Protein AF-F0ZXE9-F1 (afdb_monomer_lite)

pLDDT: mean 73.88, std 18.16, range [36.62, 96.0]

Sequence (87 aa):
MSTGNENYNLRYPKGFKAYPHNQYKLEGYGTPRGYVTLAGVALTLTVSALYFSYAQTQRREYPTHTPEWKAATAAYGKSINQDPIHK

Organism: Dictyostelium purpureum (NCBI:txid5786)

Secondary structure (DSSP, 8-state):
-----GGGG----TT-----------TTTTSHHHHHHHHHHHHHHHHHHHHHHHHHHTSPPPGGGSHHHHHHHHHHHHHTTS-SS--

Structure (mmCIF, N/CA/C/O backbone):
data_AF-F0ZXE9-F1
#
_entry.id   AF-F0ZXE9-F1
#
loop_
_atom_site.group_PDB
_atom_site.id
_atom_site.type_symbol
_atom_site.label_atom_id
_atom_site.label_alt_id
_atom_site.label_comp_id
_atom_site.label_asym_id
_atom_site.label_entity_id
_atom_site.label_seq_id
_atom_site.pdbx_PDB_ins_code
_atom_site.Cartn_x
_atom_site.Cartn_y
_atom_site.Cartn_z
_atom_site.occupancy
_atom_site.B_iso_or_equiv
_atom_site.auth_seq_id
_atom_site.auth_comp_id
_atom_site.auth_asym_id
_atom_site.auth_atom_id
_atom_site.pdbx_PDB_model_num
ATOM 1 N N . MET A 1 1 ? -44.742 -50.946 -0.776 1.00 46.25 1 MET A N 1
ATOM 2 C CA . MET A 1 1 ? -43.499 -50.429 -1.383 1.00 46.25 1 MET A CA 1
ATOM 3 C C . MET A 1 1 ? -43.248 -49.027 -0.858 1.00 46.25 1 MET A C 1
ATOM 5 O O . MET A 1 1 ? -44.100 -48.172 -1.036 1.00 46.25 1 MET A O 1
ATOM 9 N N . SER A 1 2 ? -42.125 -48.838 -0.173 1.00 36.62 2 SER A N 1
ATOM 10 C CA . SER A 1 2 ? -41.457 -47.557 0.100 1.00 36.62 2 SER A CA 1
ATOM 11 C C . SER A 1 2 ? -40.080 -47.959 0.647 1.00 36.62 2 SER A C 1
ATOM 13 O O . SER A 1 2 ? -39.976 -48.403 1.784 1.00 36.62 2 SER A O 1
ATOM 15 N N . THR A 1 3 ? -39.173 -48.376 -0.241 1.00 44.75 3 THR A N 1
ATOM 16 C CA . THR A 1 3 ? -38.015 -47.578 -0.690 1.00 44.75 3 THR A CA 1
ATOM 17 C C . THR A 1 3 ? -37.318 -46.894 0.477 1.00 44.75 3 THR A C 1
ATOM 19 O O . THR A 1 3 ? -37.798 -45.889 0.998 1.00 44.75 3 THR A O 1
ATOM 22 N N . GLY A 1 4 ? -36.199 -47.498 0.875 1.00 49.41 4 GLY A N 1
ATOM 23 C CA . GLY A 1 4 ? -35.356 -47.062 1.969 1.00 49.41 4 GLY A CA 1
ATOM 24 C C . GLY A 1 4 ? -34.927 -45.607 1.848 1.00 49.41 4 GLY A C 1
ATOM 25 O O . GLY A 1 4 ? -34.699 -45.077 0.762 1.00 49.41 4 GLY A O 1
ATOM 26 N N . ASN A 1 5 ? -34.774 -44.991 3.010 1.00 46.06 5 ASN A N 1
ATOM 27 C CA . ASN A 1 5 ? -33.955 -43.810 3.157 1.00 46.06 5 ASN A CA 1
ATOM 28 C C . ASN A 1 5 ? -32.851 -44.150 4.163 1.00 46.06 5 ASN A C 1
ATOM 30 O O . ASN A 1 5 ? -33.028 -44.020 5.373 1.00 46.06 5 ASN A O 1
ATOM 34 N N . GLU A 1 6 ? -31.725 -44.645 3.651 1.00 51.69 6 GLU A N 1
ATOM 35 C CA . GLU A 1 6 ? -30.532 -44.981 4.443 1.00 51.69 6 GLU A CA 1
ATOM 36 C C . GLU A 1 6 ? -29.879 -43.734 5.076 1.00 51.69 6 GLU A C 1
ATOM 38 O O . GLU A 1 6 ? -29.052 -43.855 5.977 1.00 51.69 6 GLU A O 1
ATOM 43 N N . ASN A 1 7 ? -30.310 -42.521 4.701 1.00 51.12 7 ASN A N 1
ATOM 44 C CA . ASN A 1 7 ? -29.757 -41.267 5.222 1.00 51.12 7 ASN A CA 1
ATOM 45 C C . ASN A 1 7 ? -30.327 -40.824 6.584 1.00 51.12 7 ASN A C 1
ATOM 47 O O . ASN A 1 7 ? -29.867 -39.826 7.134 1.00 51.12 7 ASN A O 1
ATOM 51 N N . TYR A 1 8 ? -31.293 -41.541 7.172 1.00 46.62 8 TYR A N 1
ATOM 52 C CA . TYR A 1 8 ? -31.908 -41.153 8.456 1.00 46.62 8 TYR A CA 1
ATOM 53 C C . TYR A 1 8 ? -31.293 -41.806 9.700 1.00 46.62 8 TYR A C 1
ATOM 55 O O . TYR A 1 8 ? -31.881 -41.740 10.780 1.00 46.62 8 TYR A O 1
ATOM 63 N N . ASN A 1 9 ? -30.101 -42.403 9.592 1.00 49.75 9 ASN A N 1
ATOM 64 C CA . ASN A 1 9 ? -29.409 -42.970 10.753 1.00 49.75 9 ASN A CA 1
ATOM 65 C C . ASN A 1 9 ? -28.018 -42.379 11.016 1.00 49.75 9 ASN A C 1
ATOM 67 O O . ASN A 1 9 ? -27.157 -43.033 11.600 1.00 49.75 9 ASN A O 1
ATOM 71 N N . LEU A 1 10 ? -27.811 -41.103 10.683 1.00 55.69 10 LEU A N 1
ATOM 72 C CA . LEU A 1 10 ? -26.780 -40.300 11.345 1.00 55.69 10 LEU A CA 1
ATOM 73 C C . LEU A 1 10 ? -27.278 -39.948 12.753 1.00 55.69 10 LEU A C 1
ATOM 75 O O . LEU A 1 10 ? -27.688 -38.827 13.045 1.00 55.69 10 LEU A O 1
ATOM 79 N N . ARG A 1 11 ? -27.281 -40.945 13.646 1.00 57.25 11 ARG A N 1
ATOM 80 C CA . ARG A 1 11 ? -27.391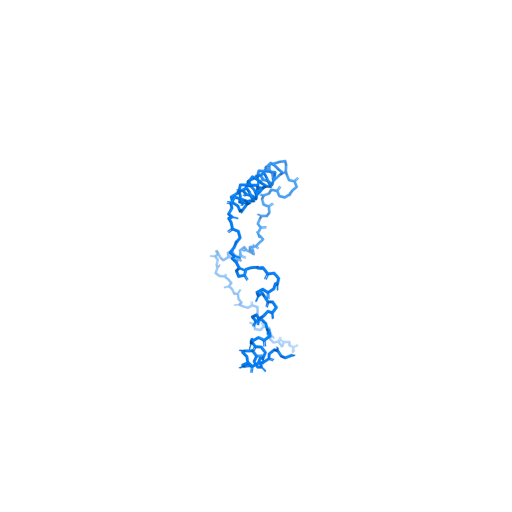 -40.709 15.086 1.00 57.25 11 ARG A CA 1
ATOM 81 C C . ARG A 1 11 ? -26.133 -39.976 15.517 1.00 57.25 11 ARG A C 1
ATOM 83 O O . ARG A 1 11 ? -25.128 -40.593 15.861 1.00 57.25 11 ARG A O 1
ATOM 90 N N . TYR A 1 12 ? -26.187 -38.653 15.492 1.00 56.72 12 TYR A N 1
ATOM 91 C CA . TYR A 1 12 ? -25.170 -37.857 16.147 1.00 56.72 12 TYR A CA 1
ATOM 92 C C . TYR A 1 12 ? -25.091 -38.290 17.625 1.00 56.72 12 TYR A C 1
ATOM 94 O O . TYR A 1 12 ? -26.139 -38.452 18.265 1.00 56.72 12 TYR A O 1
ATOM 102 N N . PRO A 1 13 ? -23.892 -38.541 18.180 1.00 60.06 13 PRO A N 1
ATOM 103 C CA . PRO A 1 13 ? -23.763 -38.951 19.573 1.00 60.06 13 PRO A CA 1
ATOM 104 C C . PRO A 1 13 ? -24.420 -37.903 20.481 1.00 60.06 13 PRO A C 1
ATOM 106 O O .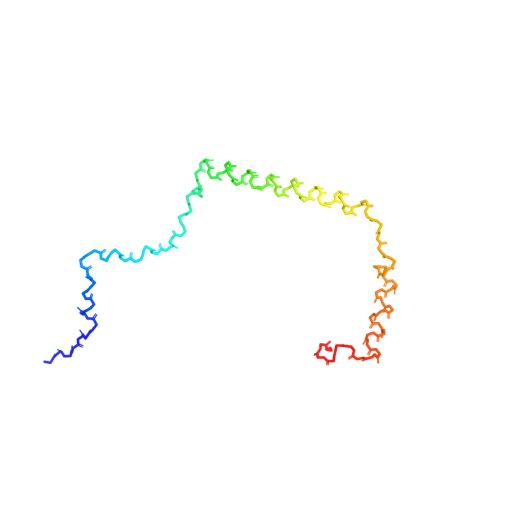 PRO A 1 13 ? -24.338 -36.705 20.207 1.00 60.06 13 PRO A O 1
ATOM 109 N N . LYS A 1 14 ? -25.095 -38.333 21.558 1.00 54.06 14 LYS A N 1
ATOM 110 C CA . LYS A 1 14 ? -25.660 -37.410 22.560 1.00 54.06 14 LYS A CA 1
ATOM 111 C C . LYS A 1 14 ? -24.537 -36.493 23.059 1.00 54.06 14 LYS A C 1
ATOM 113 O O . LYS A 1 14 ? -23.631 -36.955 23.741 1.00 54.06 14 LYS A O 1
ATOM 118 N N . GLY A 1 15 ? -24.591 -35.216 22.679 1.00 54.75 15 GLY A N 1
ATOM 119 C CA . GLY A 1 15 ? -23.523 -34.237 22.923 1.00 54.75 15 GLY A CA 1
ATOM 120 C C . GLY A 1 15 ? -22.930 -33.602 21.661 1.00 54.75 15 GLY A C 1
ATOM 121 O O . GLY A 1 15 ? -22.219 -32.607 21.771 1.00 54.75 15 GLY A O 1
ATOM 122 N N . PHE A 1 16 ? -23.258 -34.101 20.466 1.00 50.91 16 PHE A N 1
ATOM 123 C CA . PHE A 1 16 ? -22.905 -33.456 19.206 1.00 50.91 16 PHE A CA 1
ATOM 124 C C . PHE A 1 16 ? -23.765 -32.204 19.014 1.00 50.91 16 PHE A C 1
ATOM 126 O O . PHE A 1 16 ? -24.862 -32.226 18.453 1.00 50.91 16 PHE A O 1
ATOM 133 N N . LYS A 1 17 ? -23.266 -31.083 19.525 1.00 57.03 17 LYS A N 1
ATOM 134 C CA . LYS A 1 17 ? -23.679 -29.771 19.049 1.00 57.03 17 LYS A CA 1
ATOM 135 C C . LYS A 1 17 ? -23.091 -29.678 17.649 1.00 57.03 17 LYS A C 1
ATOM 137 O O . LYS A 1 17 ? -21.870 -29.737 17.523 1.00 57.03 17 LYS A O 1
ATOM 142 N N . ALA A 1 18 ? -23.947 -29.631 16.625 1.00 51.84 18 ALA A N 1
ATOM 143 C CA . ALA A 1 18 ? -23.531 -29.341 15.258 1.00 51.84 18 ALA A CA 1
ATOM 144 C C . ALA A 1 18 ? -22.440 -28.272 15.307 1.00 51.84 18 ALA A C 1
ATOM 146 O O . ALA A 1 18 ? -22.598 -27.316 16.077 1.00 51.84 18 ALA A O 1
ATOM 147 N N . TYR A 1 19 ? -21.339 -28.478 14.569 1.00 51.25 19 TYR A N 1
ATOM 148 C CA . TYR A 1 19 ? -20.290 -27.470 14.434 1.00 51.25 19 TYR A CA 1
ATOM 149 C C . TYR A 1 19 ? -20.997 -26.131 14.325 1.00 51.25 19 TYR A C 1
ATOM 151 O O . TYR A 1 19 ? -21.821 -25.996 13.412 1.00 51.25 19 TYR A O 1
ATOM 159 N N . PRO A 1 20 ? -20.799 -25.202 15.284 1.00 51.88 20 PRO A N 1
ATOM 160 C CA . PRO A 1 20 ? -21.382 -23.896 15.131 1.00 51.88 20 PRO A CA 1
ATOM 161 C C . PRO A 1 20 ? -20.791 -23.468 13.809 1.00 51.88 20 PRO A C 1
ATOM 163 O O . PRO A 1 20 ? -19.567 -23.394 13.674 1.00 51.88 20 PRO A O 1
ATOM 166 N N . HIS A 1 21 ? -21.642 -23.330 12.791 1.00 50.75 21 HIS A N 1
ATOM 167 C CA . HIS A 1 21 ? -21.240 -22.611 11.610 1.00 50.75 21 HIS A CA 1
ATOM 168 C C . HIS A 1 21 ? -20.506 -21.408 12.176 1.00 50.75 21 HIS A C 1
ATOM 170 O O . HIS A 1 21 ? -21.058 -20.730 13.050 1.00 50.75 21 HIS A O 1
ATOM 176 N N . ASN A 1 22 ? -19.241 -21.240 11.792 1.00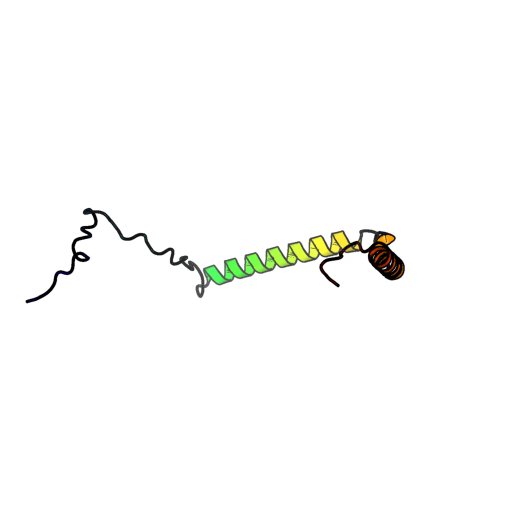 50.59 22 ASN A N 1
ATOM 177 C CA . ASN A 1 22 ? -18.527 -19.988 11.935 1.00 50.59 22 ASN A CA 1
ATOM 178 C C . ASN A 1 22 ? -19.358 -18.955 11.158 1.00 50.59 22 ASN A C 1
ATOM 180 O O . ASN A 1 22 ? -19.001 -18.505 10.077 1.00 50.59 22 ASN A O 1
ATOM 184 N N . GLN A 1 23 ? -20.523 -18.602 11.696 1.00 48.69 23 GLN A N 1
ATOM 185 C CA . GLN A 1 23 ? -21.058 -17.279 11.664 1.00 48.69 23 GLN A CA 1
ATOM 186 C C . GLN A 1 23 ? -19.953 -16.546 12.382 1.00 48.69 23 GLN A C 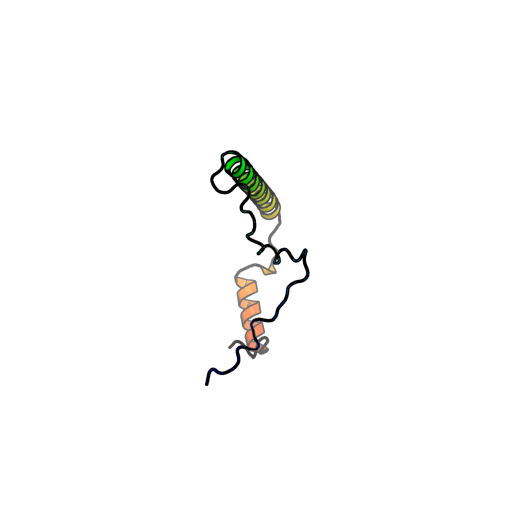1
ATOM 188 O O . GLN A 1 23 ? -19.873 -16.595 13.608 1.00 48.69 23 GLN A O 1
ATOM 193 N N . TYR A 1 24 ? -19.004 -16.019 11.613 1.00 48.56 24 TYR A N 1
ATOM 194 C CA . TYR A 1 24 ? -18.157 -14.951 12.085 1.00 48.56 24 TYR A CA 1
ATOM 195 C C . TYR A 1 24 ? -19.104 -14.020 12.807 1.00 48.56 24 TYR A C 1
ATOM 197 O O . TYR A 1 24 ? -19.952 -13.369 12.195 1.00 48.56 24 TYR A O 1
ATOM 205 N N . LYS A 1 25 ? -19.074 -14.111 14.130 1.00 50.09 25 LYS A N 1
ATOM 206 C CA . LYS A 1 25 ? -19.876 -13.280 14.978 1.00 50.09 25 LYS A CA 1
ATOM 207 C C . LYS A 1 25 ? -19.307 -11.912 14.667 1.00 50.09 25 LYS A C 1
ATOM 209 O O . LYS A 1 25 ? -18.189 -11.596 15.065 1.00 50.09 25 LYS A O 1
ATOM 214 N N . LEU A 1 26 ? -20.039 -11.152 13.861 1.00 57.16 26 LEU A N 1
ATOM 215 C CA . LEU A 1 26 ? -19.837 -9.730 13.659 1.00 57.16 26 LEU A CA 1
ATOM 216 C C . LEU A 1 26 ? -20.176 -9.062 14.998 1.00 57.16 26 LEU A C 1
ATOM 218 O O . LEU A 1 26 ? -21.144 -8.318 15.112 1.00 57.16 26 LEU A O 1
ATOM 222 N N . GLU A 1 27 ? -19.437 -9.414 16.052 1.00 53.06 27 GLU A N 1
ATOM 223 C CA . GLU A 1 27 ? -19.511 -8.824 17.375 1.00 53.06 27 GLU A CA 1
ATOM 224 C C . GLU A 1 27 ? -19.057 -7.380 17.206 1.00 53.06 27 GLU A C 1
ATOM 226 O O . GLU A 1 27 ? -17.875 -7.058 17.262 1.00 53.06 27 GLU A O 1
ATOM 231 N N . GLY A 1 28 ? -20.015 -6.512 16.886 1.00 51.62 28 GLY A N 1
ATOM 232 C CA . GLY A 1 28 ? -19.784 -5.081 16.795 1.00 51.62 28 GLY A CA 1
ATOM 233 C C . GLY A 1 28 ? -20.467 -4.372 15.635 1.00 51.62 28 GLY A C 1
ATOM 234 O O . GLY A 1 28 ? -20.743 -3.183 15.785 1.00 51.62 28 GLY A O 1
ATOM 235 N N . TYR A 1 29 ? -20.777 -5.036 14.515 1.00 47.56 29 TYR A N 1
ATOM 236 C CA . TYR A 1 29 ? -21.289 -4.332 13.330 1.00 47.56 29 TYR A CA 1
ATOM 237 C C . TYR A 1 29 ? -22.684 -3.748 13.614 1.00 47.56 29 TYR A C 1
ATOM 239 O O . TYR A 1 29 ? -23.625 -4.482 13.899 1.00 47.56 29 TYR A O 1
ATOM 247 N N . GLY A 1 30 ? -22.796 -2.415 13.616 1.00 57.16 30 GLY A N 1
ATOM 248 C CA . GLY A 1 30 ? -24.024 -1.692 13.977 1.00 57.16 30 GLY A CA 1
ATOM 249 C C . GLY A 1 30 ? -24.180 -1.332 15.463 1.00 57.16 30 GLY A C 1
ATOM 250 O O . GLY A 1 30 ? -25.147 -0.664 15.817 1.00 57.16 30 GLY A O 1
ATOM 251 N N . THR A 1 31 ? -23.236 -1.704 16.337 1.00 65.50 31 THR A N 1
ATOM 252 C CA . THR A 1 31 ? -23.241 -1.282 17.753 1.00 65.50 31 THR A CA 1
ATOM 253 C C . THR A 1 31 ? -22.294 -0.097 17.988 1.00 65.50 31 THR A C 1
ATOM 255 O O . THR A 1 31 ? -21.251 -0.020 17.336 1.00 65.50 31 THR A O 1
ATOM 258 N N . PRO A 1 32 ? -22.571 0.805 18.953 1.00 70.31 32 PRO A N 1
ATOM 259 C CA . PRO A 1 32 ? -21.713 1.963 19.241 1.00 70.31 32 PRO A CA 1
ATOM 260 C C . PRO A 1 32 ? -20.250 1.587 19.507 1.00 70.31 32 PRO A C 1
ATOM 262 O O . PRO A 1 32 ? -19.334 2.265 19.053 1.00 70.31 32 PRO A O 1
ATOM 265 N N . ARG A 1 33 ? -20.024 0.456 20.190 1.00 67.06 33 ARG A N 1
ATOM 266 C CA . ARG A 1 33 ? -18.679 -0.069 20.468 1.00 67.06 33 ARG A CA 1
ATOM 267 C C . ARG A 1 33 ? -17.944 -0.505 19.197 1.00 67.06 33 ARG A C 1
ATOM 269 O O . ARG A 1 33 ? -16.742 -0.291 19.110 1.00 67.06 33 ARG A O 1
ATOM 276 N N . GLY A 1 34 ? -18.659 -1.056 18.213 1.00 66.69 34 GLY A N 1
ATOM 277 C CA . GLY A 1 34 ? -18.094 -1.425 16.913 1.00 66.69 34 GLY A CA 1
ATOM 278 C C . GLY A 1 34 ? -17.688 -0.226 16.057 1.00 66.69 34 GLY A C 1
ATOM 279 O O . GLY A 1 34 ? -16.689 -0.287 15.348 1.00 66.69 34 GLY A O 1
ATOM 280 N N . TYR A 1 35 ? -18.407 0.897 16.151 1.00 74.50 35 TYR A N 1
ATOM 281 C CA . TYR A 1 35 ? -17.997 2.132 15.474 1.00 74.50 35 TYR A CA 1
ATOM 282 C C . TYR A 1 35 ? -16.726 2.731 16.083 1.00 74.50 35 TYR A C 1
ATOM 284 O O . TYR A 1 35 ? -15.877 3.219 15.344 1.00 74.50 35 TYR A O 1
ATOM 292 N N . VAL A 1 36 ? -16.552 2.644 17.407 1.00 79.06 36 VAL A N 1
ATOM 293 C CA . VAL A 1 36 ? -15.322 3.097 18.081 1.00 79.06 36 VAL A CA 1
ATOM 294 C C . VAL A 1 36 ? -14.117 2.259 17.650 1.00 79.06 36 VAL A C 1
ATOM 296 O O . VAL A 1 36 ? -13.065 2.817 17.344 1.00 79.06 36 VAL A O 1
ATOM 299 N N . THR A 1 37 ? -14.259 0.933 17.568 1.00 82.38 37 THR A N 1
ATOM 300 C CA . THR A 1 37 ? -13.176 0.070 17.075 1.00 82.38 37 THR A CA 1
ATOM 301 C C . THR A 1 37 ? -12.881 0.305 15.597 1.00 82.38 37 THR A C 1
ATOM 303 O O . THR A 1 37 ? -11.711 0.420 15.240 1.00 82.38 37 THR A O 1
ATOM 306 N N . LEU A 1 38 ? -13.899 0.454 14.742 1.00 83.62 38 LEU A N 1
ATOM 307 C CA . LEU A 1 38 ? -13.700 0.789 13.325 1.00 83.62 38 LEU A CA 1
ATOM 308 C C . LEU A 1 38 ? -13.007 2.145 13.141 1.00 83.62 38 LEU A C 1
ATOM 310 O O . LEU A 1 38 ? -12.079 2.249 12.341 1.00 83.62 38 LEU A O 1
ATOM 314 N N . ALA A 1 39 ? -13.404 3.164 13.906 1.00 84.81 39 ALA A N 1
ATOM 315 C CA . ALA A 1 39 ? -12.754 4.470 13.888 1.00 84.81 39 ALA A CA 1
ATOM 316 C C . ALA A 1 39 ? -11.289 4.376 14.343 1.00 84.81 39 ALA A C 1
ATOM 318 O O . ALA A 1 39 ? -10.412 4.967 13.716 1.00 84.81 39 ALA A O 1
ATOM 319 N N . GLY A 1 40 ? -11.011 3.583 15.383 1.00 89.88 40 GLY A N 1
ATOM 320 C CA . GLY A 1 40 ? -9.649 3.311 15.842 1.00 89.88 40 GLY A CA 1
ATOM 321 C C . GLY A 1 40 ? -8.785 2.654 14.763 1.00 89.88 40 GLY A C 1
ATOM 322 O O . GLY A 1 40 ? -7.668 3.103 14.523 1.00 89.88 40 GLY A O 1
ATOM 323 N N . VAL A 1 41 ? -9.314 1.645 14.063 1.00 90.50 41 VAL A N 1
ATOM 324 C CA . VAL A 1 41 ? -8.614 0.978 12.950 1.00 90.50 41 VAL A CA 1
ATOM 325 C C . VAL A 1 41 ? -8.374 1.937 11.781 1.00 90.50 41 VAL A C 1
ATOM 327 O O . VAL A 1 41 ? -7.280 1.977 11.225 1.00 90.50 41 VAL A O 1
ATOM 330 N N . ALA A 1 42 ? -9.368 2.743 11.408 1.00 91.94 42 ALA A N 1
ATOM 331 C CA . ALA A 1 42 ? -9.200 3.730 10.344 1.00 91.94 42 ALA A CA 1
ATOM 332 C C . ALA A 1 42 ? -8.119 4.764 10.700 1.00 91.94 42 ALA A C 1
ATOM 334 O O . ALA A 1 42 ? -7.292 5.124 9.858 1.00 91.94 42 ALA A O 1
ATOM 335 N N . LEU A 1 43 ? -8.082 5.204 11.960 1.00 95.44 43 LEU A N 1
ATOM 336 C CA . LEU A 1 43 ? -7.093 6.159 12.445 1.00 95.44 43 LEU A CA 1
ATOM 337 C C . LEU A 1 43 ? -5.679 5.569 12.428 1.00 95.44 43 LEU A C 1
ATOM 339 O O . LEU A 1 43 ? -4.763 6.227 11.935 1.00 95.44 43 LEU A O 1
ATOM 343 N N . THR A 1 44 ? -5.488 4.331 12.893 1.00 94.12 44 THR A N 1
ATOM 344 C CA . THR A 1 44 ? -4.163 3.692 12.865 1.00 94.12 44 THR A CA 1
ATOM 345 C C . THR A 1 44 ? -3.655 3.509 11.439 1.00 94.12 44 THR A C 1
ATOM 347 O O . THR A 1 44 ? -2.512 3.870 11.163 1.00 94.12 44 THR A O 1
ATOM 350 N N . LEU A 1 45 ? -4.504 3.056 10.511 1.00 96.00 45 LEU A N 1
ATOM 351 C CA . LEU A 1 45 ? -4.143 2.929 9.096 1.00 96.00 45 LEU A CA 1
ATOM 352 C C . LEU A 1 45 ? -3.755 4.275 8.475 1.00 96.00 45 LEU A C 1
ATOM 354 O O . LEU A 1 45 ? -2.762 4.356 7.752 1.00 96.00 45 LEU A O 1
ATOM 358 N N . THR A 1 46 ? -4.498 5.336 8.790 1.00 95.25 46 THR A N 1
ATOM 359 C CA . THR A 1 46 ? -4.214 6.685 8.281 1.00 95.25 46 THR A CA 1
ATOM 360 C C . THR A 1 46 ? -2.868 7.195 8.794 1.00 95.25 46 THR A C 1
ATOM 362 O O . THR A 1 46 ? -2.048 7.678 8.014 1.00 95.25 46 THR A O 1
ATOM 365 N N . VAL A 1 47 ? -2.594 7.036 10.093 1.00 95.50 47 VAL A N 1
ATOM 366 C CA . VAL A 1 47 ? -1.312 7.434 10.695 1.00 95.50 47 VAL A CA 1
ATOM 367 C C . VAL A 1 47 ? -0.153 6.629 10.103 1.00 95.50 47 VAL A C 1
ATOM 369 O O . VAL A 1 47 ? 0.873 7.209 9.748 1.00 95.50 47 VAL A O 1
ATOM 372 N N . SER A 1 48 ? -0.314 5.313 9.931 1.00 94.88 48 SER A N 1
ATOM 373 C CA . SER A 1 48 ? 0.699 4.475 9.284 1.00 94.88 48 SER A CA 1
ATOM 374 C C . SER A 1 48 ? 0.972 4.919 7.846 1.00 94.88 48 SER A C 1
ATOM 376 O O . SER A 1 48 ? 2.133 5.071 7.471 1.00 94.88 48 SER A O 1
ATOM 378 N N . ALA A 1 49 ? -0.067 5.185 7.051 1.00 94.50 49 ALA A N 1
ATOM 379 C CA . ALA A 1 49 ? 0.085 5.639 5.670 1.00 94.50 49 ALA A CA 1
ATOM 380 C C . ALA A 1 49 ? 0.838 6.976 5.578 1.00 94.50 49 ALA A C 1
ATOM 382 O O . ALA A 1 49 ? 1.733 7.119 4.741 1.00 94.50 49 ALA A O 1
ATOM 383 N N . LEU A 1 50 ? 0.536 7.929 6.467 1.00 94.31 50 LEU A N 1
ATOM 384 C CA . LEU A 1 50 ? 1.245 9.210 6.542 1.00 94.31 50 LEU A CA 1
ATOM 385 C C . LEU A 1 50 ? 2.718 9.022 6.923 1.00 94.31 50 LEU A C 1
ATOM 387 O O . LEU A 1 50 ? 3.592 9.606 6.282 1.00 94.31 50 LEU A O 1
ATOM 391 N N . TYR A 1 51 ? 3.004 8.169 7.911 1.00 93.94 51 TYR A N 1
ATOM 392 C CA . TYR A 1 51 ? 4.373 7.862 8.326 1.00 93.94 51 TYR A CA 1
ATOM 393 C C . TYR A 1 51 ? 5.201 7.254 7.184 1.00 93.94 51 TYR A C 1
ATOM 395 O O . TYR A 1 51 ? 6.303 7.725 6.897 1.00 93.94 51 TYR A O 1
ATOM 403 N N . PHE A 1 52 ? 4.664 6.251 6.481 1.00 92.75 52 PHE A N 1
ATOM 404 C CA . PHE A 1 52 ? 5.358 5.638 5.345 1.00 92.75 52 PHE A CA 1
ATOM 405 C C . PHE A 1 52 ? 5.513 6.598 4.163 1.00 92.75 52 PHE A C 1
ATOM 407 O O . PHE A 1 52 ? 6.572 6.610 3.538 1.00 92.75 52 PHE A O 1
ATOM 414 N N . SER A 1 53 ? 4.507 7.432 3.885 1.00 89.81 53 SER A N 1
ATOM 415 C CA . SER A 1 53 ? 4.586 8.455 2.834 1.00 89.81 53 SER A CA 1
ATOM 416 C C . SER A 1 53 ? 5.703 9.456 3.119 1.00 89.81 53 SER A C 1
ATOM 418 O O . SER A 1 53 ? 6.516 9.736 2.242 1.00 89.81 53 SER A O 1
ATOM 420 N N . TYR A 1 54 ? 5.806 9.937 4.361 1.00 90.88 54 TYR A N 1
ATOM 421 C CA . TYR A 1 54 ? 6.892 10.823 4.785 1.00 90.88 54 TYR A CA 1
ATOM 422 C C . TYR A 1 54 ? 8.268 10.149 4.686 1.00 90.88 54 TYR A C 1
ATOM 424 O O . TYR A 1 54 ? 9.228 10.742 4.201 1.00 90.88 54 TYR A O 1
ATOM 432 N N . ALA A 1 55 ? 8.373 8.883 5.097 1.00 86.69 55 ALA A N 1
ATOM 433 C CA . ALA A 1 55 ? 9.623 8.138 4.981 1.00 86.69 55 ALA A CA 1
ATOM 434 C C . ALA A 1 55 ? 10.038 7.913 3.515 1.00 86.69 55 ALA A C 1
ATOM 436 O O . ALA A 1 55 ? 11.230 7.904 3.209 1.00 86.69 55 ALA A O 1
ATOM 437 N N . GLN A 1 56 ? 9.079 7.729 2.601 1.00 81.88 56 GLN A N 1
ATOM 438 C CA . GLN A 1 56 ? 9.356 7.578 1.173 1.00 81.88 56 GLN A CA 1
ATOM 439 C C . GLN A 1 56 ? 9.747 8.896 0.502 1.00 81.88 56 GLN A C 1
ATOM 441 O O . GLN A 1 56 ? 10.662 8.882 -0.315 1.00 81.88 56 GLN A O 1
ATOM 446 N N . THR A 1 57 ? 9.129 10.027 0.854 1.00 80.88 57 THR A N 1
ATOM 447 C CA . THR A 1 57 ? 9.430 11.323 0.212 1.00 80.88 57 THR A CA 1
ATOM 448 C C . THR A 1 57 ? 10.858 11.802 0.471 1.00 80.88 57 THR A C 1
ATOM 450 O O . THR A 1 57 ? 11.418 12.537 -0.338 1.00 80.88 57 THR A O 1
ATOM 453 N N . GLN A 1 58 ? 11.478 11.364 1.569 1.00 79.50 58 GLN A N 1
ATOM 454 C CA . GLN A 1 58 ? 12.877 11.668 1.883 1.00 79.50 58 GLN A CA 1
ATOM 455 C C . GLN A 1 58 ? 13.885 10.732 1.210 1.00 79.50 58 GLN A C 1
ATOM 457 O O . GLN A 1 58 ? 15.090 10.997 1.237 1.00 79.50 58 GLN A O 1
ATOM 462 N N . ARG A 1 59 ? 13.433 9.626 0.610 1.00 80.25 59 ARG A N 1
ATOM 463 C CA . ARG A 1 59 ? 14.327 8.717 -0.107 1.00 80.25 59 ARG A CA 1
ATOM 464 C C . ARG A 1 59 ? 14.618 9.288 -1.486 1.00 80.25 59 ARG A C 1
ATOM 466 O O . ARG A 1 59 ? 13.709 9.573 -2.258 1.00 80.25 59 ARG A O 1
ATOM 473 N N . ARG A 1 60 ? 15.906 9.408 -1.815 1.00 80.88 60 ARG A N 1
ATOM 474 C CA . ARG A 1 60 ? 16.326 9.666 -3.194 1.00 80.88 60 ARG A CA 1
ATOM 475 C C . ARG A 1 60 ? 15.862 8.516 -4.080 1.00 80.88 60 ARG A C 1
ATOM 477 O O . ARG A 1 60 ? 16.126 7.353 -3.778 1.00 80.88 60 ARG A O 1
ATOM 484 N N . GLU A 1 61 ? 15.194 8.863 -5.168 1.00 81.19 61 GLU A N 1
ATOM 485 C CA . GLU A 1 61 ? 14.792 7.903 -6.184 1.00 81.19 61 GLU A CA 1
ATOM 486 C C . GLU A 1 61 ? 16.038 7.333 -6.882 1.00 81.19 61 GLU A C 1
ATOM 488 O O . GLU A 1 61 ? 16.997 8.057 -7.169 1.00 81.19 61 GLU A O 1
ATOM 493 N N . TYR A 1 62 ? 16.059 6.016 -7.104 1.00 84.19 62 TYR A N 1
ATOM 494 C CA . TYR A 1 62 ? 17.187 5.373 -7.773 1.00 84.19 62 TYR A CA 1
ATOM 495 C C . TYR A 1 62 ? 17.253 5.819 -9.243 1.00 84.19 62 TYR A C 1
ATOM 497 O O . TYR A 1 62 ? 16.209 5.935 -9.887 1.00 84.19 62 TYR A O 1
ATOM 505 N N . PRO A 1 63 ? 18.454 5.979 -9.830 1.00 84.62 63 PRO A N 1
ATOM 506 C CA . PRO A 1 63 ? 18.607 6.409 -11.226 1.00 84.62 63 PRO A CA 1
ATOM 507 C C . PRO A 1 63 ? 17.863 5.518 -12.235 1.00 84.62 63 PRO A C 1
ATOM 509 O O . PRO A 1 63 ? 17.437 5.972 -13.297 1.00 84.62 63 PRO A O 1
ATOM 512 N N . THR A 1 64 ? 17.662 4.248 -11.877 1.00 88.25 64 THR A N 1
ATOM 513 C CA . THR A 1 64 ? 16.975 3.236 -12.685 1.00 88.25 64 THR A CA 1
ATOM 514 C C . THR A 1 64 ? 15.455 3.404 -12.742 1.00 88.25 64 THR A C 1
ATOM 516 O O . THR A 1 64 ? 14.791 2.763 -13.555 1.00 88.25 64 THR A O 1
ATOM 519 N N . HIS A 1 65 ? 14.875 4.257 -11.895 1.00 87.00 65 HIS A N 1
ATOM 520 C CA . HIS A 1 65 ? 13.433 4.504 -11.869 1.00 87.00 65 HIS A CA 1
ATOM 521 C C . HIS A 1 65 ? 12.986 5.588 -12.857 1.00 87.00 65 HIS A C 1
ATOM 523 O O . HIS A 1 65 ? 11.779 5.776 -13.049 1.00 87.00 65 HIS A O 1
ATOM 529 N N . THR A 1 66 ? 13.936 6.252 -13.518 1.00 91.31 66 THR A N 1
ATOM 530 C CA . THR A 1 66 ? 13.651 7.270 -14.530 1.00 91.31 66 THR A CA 1
ATOM 531 C C . THR A 1 66 ? 12.880 6.684 -15.722 1.00 91.31 66 THR A C 1
ATOM 533 O O . THR A 1 66 ? 13.061 5.510 -16.070 1.00 91.31 66 THR A O 1
ATOM 536 N N . PRO A 1 67 ? 12.013 7.4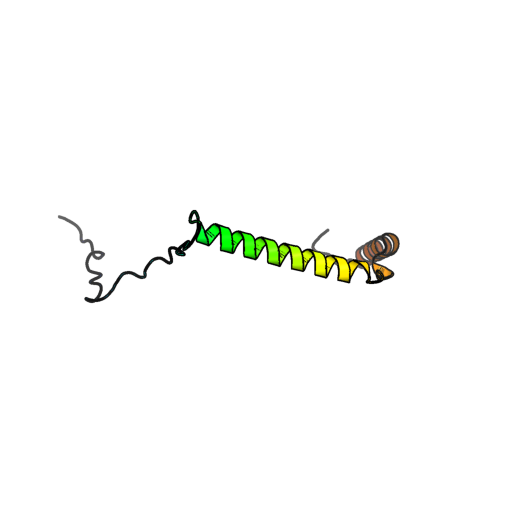79 -16.378 1.00 90.88 67 PRO A N 1
ATOM 537 C CA . PRO A 1 67 ? 11.283 7.029 -17.565 1.00 90.88 67 PRO A CA 1
ATOM 538 C C . PRO A 1 67 ? 12.213 6.558 -18.689 1.00 90.88 67 PRO A C 1
ATOM 540 O O . PRO A 1 67 ? 11.936 5.550 -19.336 1.00 90.88 67 PRO A O 1
ATOM 543 N N . GLU A 1 68 ? 13.341 7.246 -18.875 1.00 92.31 68 GLU A N 1
ATOM 544 C CA . GLU A 1 68 ? 14.355 6.920 -19.882 1.00 92.31 68 GLU A CA 1
ATOM 545 C C . GLU A 1 68 ? 14.989 5.550 -19.622 1.00 92.31 68 GLU A C 1
ATOM 547 O O . GLU A 1 68 ? 15.037 4.707 -20.520 1.00 92.31 68 GLU A O 1
ATOM 552 N N . TRP A 1 69 ? 15.395 5.279 -18.375 1.00 91.44 69 TRP A N 1
ATOM 553 C CA . TRP A 1 69 ? 15.973 3.989 -18.001 1.00 91.44 69 TRP A CA 1
ATOM 554 C C . TRP A 1 69 ? 14.970 2.845 -18.150 1.00 91.44 69 TRP A C 1
ATOM 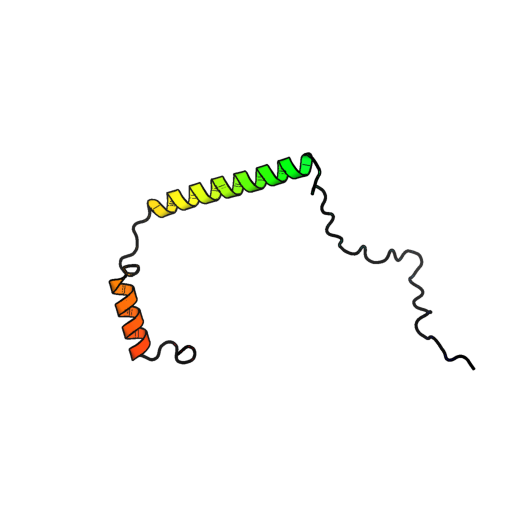556 O O . TRP A 1 69 ? 15.312 1.774 -18.657 1.00 91.44 69 TRP A O 1
ATOM 566 N N . LYS A 1 70 ? 13.710 3.070 -17.758 1.00 93.19 70 LYS A N 1
ATOM 567 C CA . LYS A 1 70 ? 12.630 2.086 -17.922 1.00 93.19 70 LYS A CA 1
ATOM 568 C C . LYS A 1 70 ? 12.374 1.773 -19.395 1.00 93.19 70 LYS A C 1
ATOM 570 O O . LYS A 1 70 ? 12.260 0.600 -19.745 1.00 93.19 70 LYS A O 1
ATOM 575 N N . ALA A 1 71 ? 12.335 2.787 -20.258 1.00 92.69 71 ALA A N 1
ATOM 576 C CA . ALA A 1 71 ? 12.148 2.603 -21.695 1.00 92.69 71 ALA A CA 1
ATOM 577 C C . ALA A 1 71 ? 13.323 1.841 -22.332 1.00 92.69 71 ALA A C 1
ATOM 579 O O . ALA A 1 71 ? 13.098 0.887 -23.078 1.00 92.69 71 ALA A O 1
ATOM 580 N N . ALA A 1 72 ? 14.563 2.200 -21.987 1.00 92.06 72 ALA A N 1
ATOM 581 C CA . ALA A 1 72 ? 15.761 1.507 -22.462 1.00 92.06 72 ALA A CA 1
ATOM 582 C C . ALA A 1 72 ? 15.804 0.043 -21.992 1.00 92.06 72 ALA A C 1
ATOM 584 O O . ALA A 1 72 ? 16.073 -0.861 -22.783 1.00 92.06 72 ALA A O 1
ATOM 585 N N . THR A 1 73 ? 15.462 -0.206 -20.725 1.00 92.56 73 THR A N 1
ATOM 586 C CA . THR A 1 73 ? 15.404 -1.559 -20.153 1.00 92.56 73 THR A CA 1
ATOM 587 C C . THR A 1 73 ? 14.316 -2.396 -20.823 1.00 92.56 73 THR A C 1
ATOM 589 O O . THR A 1 73 ? 14.556 -3.551 -21.161 1.00 92.56 73 THR A O 1
ATOM 592 N N . ALA A 1 74 ? 13.137 -1.823 -21.082 1.00 90.81 74 ALA A N 1
ATOM 593 C CA . ALA A 1 74 ? 12.064 -2.514 -21.792 1.00 90.81 74 ALA A CA 1
ATOM 594 C C . ALA A 1 74 ? 12.436 -2.826 -23.254 1.00 90.81 74 ALA A C 1
ATOM 596 O O . ALA A 1 74 ? 12.125 -3.908 -23.750 1.00 90.81 74 ALA A O 1
ATOM 597 N N . ALA A 1 75 ? 13.122 -1.909 -23.945 1.00 90.75 75 ALA A N 1
ATOM 598 C CA . ALA A 1 75 ? 13.614 -2.135 -25.303 1.00 90.75 75 ALA A CA 1
ATOM 599 C C . ALA A 1 75 ? 14.660 -3.260 -25.351 1.00 90.75 75 ALA A C 1
ATOM 601 O O . ALA A 1 75 ? 14.588 -4.132 -26.216 1.00 90.75 75 ALA A O 1
ATOM 602 N N . TYR A 1 76 ? 15.579 -3.283 -24.384 1.00 92.75 76 TYR A N 1
ATOM 603 C CA . TYR A 1 76 ? 16.546 -4.365 -24.230 1.00 92.75 76 TYR A CA 1
ATOM 604 C C . TYR A 1 76 ? 15.868 -5.701 -23.890 1.00 92.75 76 TYR A C 1
ATOM 606 O O . TYR A 1 76 ? 16.140 -6.709 -24.529 1.00 92.75 76 TYR A O 1
ATOM 614 N N . GLY A 1 77 ? 14.914 -5.715 -22.956 1.00 91.94 77 GLY A N 1
ATOM 615 C CA . GLY A 1 77 ? 14.150 -6.918 -22.611 1.00 91.94 77 GLY A CA 1
ATOM 616 C C . GLY A 1 77 ? 13.423 -7.522 -23.818 1.00 91.94 77 GLY A C 1
ATOM 617 O O . GLY A 1 77 ? 13.405 -8.741 -23.993 1.00 91.94 77 GLY A O 1
ATOM 618 N N . LYS A 1 78 ? 12.896 -6.673 -24.712 1.00 88.25 78 LYS A N 1
ATOM 619 C CA . LYS A 1 78 ? 12.318 -7.111 -25.992 1.00 88.25 78 LYS A CA 1
ATOM 620 C C . LYS A 1 78 ? 13.364 -7.692 -26.944 1.00 88.25 78 LYS A C 1
ATOM 622 O O . LYS A 1 78 ? 13.074 -8.696 -27.588 1.00 88.25 78 LYS A O 1
ATOM 627 N N . SER A 1 79 ? 14.559 -7.102 -27.039 1.00 90.31 79 SER A N 1
ATOM 628 C CA . SER A 1 79 ? 15.601 -7.590 -27.956 1.00 90.31 79 SER A CA 1
ATOM 629 C C . SER A 1 79 ? 16.158 -8.955 -27.552 1.00 90.31 79 SER A C 1
ATOM 631 O O . SER A 1 79 ? 16.501 -9.750 -28.425 1.00 90.31 79 SER A O 1
ATOM 633 N N . ILE A 1 80 ? 16.182 -9.260 -26.252 1.00 92.50 80 ILE A N 1
ATOM 634 C CA . ILE A 1 80 ? 16.618 -10.563 -25.730 1.00 92.50 80 ILE A CA 1
ATOM 635 C C . ILE A 1 80 ? 15.467 -11.558 -25.520 1.00 92.50 80 ILE A C 1
ATOM 637 O O . ILE A 1 80 ? 15.703 -12.651 -25.011 1.00 92.50 80 ILE A O 1
ATOM 641 N N . ASN A 1 81 ? 14.232 -11.197 -25.898 1.00 84.94 81 ASN A N 1
ATOM 642 C CA . ASN A 1 81 ? 13.031 -12.015 -25.697 1.00 84.94 81 ASN A CA 1
ATOM 643 C C . ASN A 1 81 ? 12.876 -12.470 -24.227 1.00 84.94 81 ASN A C 1
ATOM 645 O O . ASN A 1 81 ? 12.652 -13.647 -23.952 1.00 84.94 81 ASN A O 1
ATOM 649 N N . GLN A 1 82 ? 13.052 -11.528 -23.289 1.00 86.62 82 GLN A N 1
ATOM 650 C CA . GLN A 1 82 ? 13.132 -11.788 -21.846 1.00 86.62 82 GLN A CA 1
ATOM 651 C C . GLN A 1 82 ? 11.853 -12.412 -21.270 1.00 86.62 82 GLN A C 1
ATOM 653 O O . GLN A 1 82 ? 11.940 -13.238 -20.365 1.00 86.62 82 GLN A O 1
ATOM 658 N N . ASP A 1 83 ? 10.687 -12.032 -21.796 1.00 81.31 83 ASP A N 1
ATOM 659 C CA . ASP A 1 83 ? 9.399 -12.653 -21.479 1.00 81.31 83 ASP A CA 1
ATOM 660 C C . ASP A 1 83 ? 8.737 -13.147 -22.777 1.00 81.31 83 ASP A C 1
ATOM 662 O O . ASP A 1 83 ? 7.994 -12.416 -23.435 1.00 81.31 83 ASP A O 1
ATOM 666 N N . PRO A 1 84 ? 9.055 -14.377 -23.211 1.00 74.12 84 PRO A N 1
ATOM 667 C CA . PRO A 1 84 ? 8.567 -14.908 -24.476 1.00 74.12 84 PRO A CA 1
ATOM 668 C C . PRO A 1 84 ? 7.093 -15.333 -24.426 1.00 74.12 84 PRO A C 1
ATOM 670 O O . PRO A 1 84 ? 6.520 -15.605 -25.483 1.00 74.12 84 PRO A O 1
ATOM 673 N N . ILE A 1 85 ? 6.505 -15.434 -23.228 1.00 78.12 85 ILE A N 1
ATOM 674 C CA . ILE A 1 85 ? 5.158 -15.972 -22.995 1.00 78.12 85 ILE A CA 1
ATOM 675 C C . ILE A 1 85 ? 4.119 -14.848 -23.046 1.00 78.12 85 ILE A C 1
ATOM 677 O O . ILE A 1 85 ? 3.004 -15.062 -23.522 1.00 78.12 85 ILE A O 1
ATOM 681 N N . HIS A 1 86 ? 4.468 -13.651 -22.577 1.00 64.62 86 HIS A N 1
ATOM 682 C CA . HIS A 1 86 ? 3.581 -12.489 -22.547 1.00 64.62 86 HIS A CA 1
ATOM 683 C C . HIS A 1 86 ? 3.979 -11.488 -23.646 1.00 64.62 86 HIS A C 1
ATOM 685 O O . HIS A 1 86 ? 4.594 -10.459 -23.370 1.00 64.62 86 HIS A O 1
ATOM 691 N N . LYS A 1 87 ? 3.669 -11.825 -24.907 1.00 56.34 87 LYS A N 1
ATOM 692 C CA . LYS A 1 87 ? 3.875 -10.945 -26.073 1.00 56.34 87 LYS A CA 1
ATOM 693 C C . LYS A 1 87 ? 2.682 -10.040 -26.346 1.00 56.34 87 LYS A C 1
ATOM 695 O O . LYS A 1 87 ? 1.542 -10.547 -26.268 1.00 56.34 87 LYS A O 1
#

Radius of gyration: 29.81 Å; chains: 1; bounding box: 62×62×51 Å

Foldseek 3Di:
DDDDDPVPPPPPPPPPPDPPPCPVPPVQVPHPVNVVVVVVVVVVVVVVVVVVVVVVVPDDDDPCVDPVNVVVVVVVCVVVCVPVPPD